Protein AF-A0A9P0A613-F1 (afdb_monomer_lite)

pLDDT: mean 79.46, std 12.44, range [44.75, 95.94]

Secondary structure (DSSP, 8-state):
-HHHHHHHHHHHHHHHHHHHHHHHHHHHHHHHSPPPP-----S---HHHH-EEEE--------SS--------EEEEEEEE-SSS-EEEEEEEE-TT---

Organism: Bemisia tabaci (NCBI:txid7038)

Sequence (100 aa):
MEGLVVLRRVTYSVFSFALSLHLASALALYNNLRPCPVLRPAKIVDLDELLGKWHLAYLILDAASEEYVENSLCVRGELQRLNETSLRQVWNVDMPGMMG

Foldseek 3Di:
DVVVVVVVVVVVVVVVVVVVVVVVVVVVVVVPDDPDDPDDDDPDDDVVVVFAKDWDPDDDDPDPDPDPDPDQKTKMKGWDDPDPVDIDIDIDTDDPPPPD

Structure (mmCIF, N/CA/C/O backbone):
data_AF-A0A9P0A613-F1
#
_entry.id   AF-A0A9P0A613-F1
#
loop_
_atom_site.group_PDB
_atom_site.id
_atom_site.type_symbol
_atom_site.label_atom_id
_atom_site.label_alt_id
_atom_site.label_comp_id
_atom_site.label_asym_id
_atom_site.label_entity_id
_atom_site.label_seq_id
_atom_site.pdbx_PDB_ins_code
_atom_site.Cartn_x
_atom_site.Cartn_y
_atom_site.Cartn_z
_atom_site.occupancy
_atom_site.B_iso_or_equiv
_atom_site.auth_seq_id
_atom_site.auth_comp_id
_atom_site.auth_asym_id
_atom_site.auth_atom_id
_atom_site.pdbx_PDB_model_num
ATOM 1 N N . MET A 1 1 ? 55.985 7.383 -23.581 1.00 57.75 1 MET A N 1
ATOM 2 C CA . MET A 1 1 ? 54.943 8.281 -23.026 1.00 57.75 1 MET A CA 1
ATOM 3 C C . MET A 1 1 ? 53.640 8.250 -23.827 1.00 57.75 1 MET A C 1
ATOM 5 O O . MET A 1 1 ? 52.591 8.411 -23.224 1.00 57.75 1 MET A O 1
ATOM 9 N N . GLU A 1 2 ? 53.660 7.976 -25.136 1.00 62.12 2 GLU A N 1
ATOM 10 C CA . GLU A 1 2 ? 52.445 8.013 -25.974 1.00 62.12 2 GLU A CA 1
ATOM 11 C C . GLU A 1 2 ? 51.434 6.882 -25.704 1.00 62.12 2 GLU A C 1
ATOM 13 O O . GLU A 1 2 ? 50.232 7.131 -25.673 1.00 62.12 2 GLU A O 1
ATOM 18 N N . GLY A 1 3 ? 51.895 5.663 -25.395 1.00 64.94 3 GLY A N 1
ATOM 19 C CA . GLY A 1 3 ? 51.003 4.526 -25.108 1.00 64.94 3 GLY A CA 1
ATOM 20 C C . GLY A 1 3 ? 50.091 4.726 -23.888 1.00 64.94 3 GLY A C 1
ATOM 21 O O . GLY A 1 3 ? 48.935 4.314 -23.908 1.00 64.94 3 GLY A O 1
ATOM 22 N N . LEU A 1 4 ? 50.568 5.431 -22.854 1.00 67.12 4 LEU A N 1
ATOM 23 C CA . LEU A 1 4 ? 49.777 5.750 -21.657 1.00 67.12 4 LEU A CA 1
ATOM 24 C C . LEU A 1 4 ? 48.674 6.785 -21.963 1.00 67.12 4 LEU A C 1
ATOM 26 O O . LEU A 1 4 ? 47.576 6.720 -21.412 1.00 67.12 4 LEU A O 1
ATOM 30 N N . VAL A 1 5 ? 48.956 7.727 -22.870 1.00 69.00 5 VAL A N 1
ATOM 31 C CA . VAL A 1 5 ? 48.009 8.761 -23.318 1.00 69.00 5 VAL A CA 1
ATOM 32 C C . VAL A 1 5 ? 46.902 8.147 -24.174 1.00 69.00 5 VAL A C 1
ATOM 34 O O . VAL A 1 5 ? 45.732 8.491 -24.001 1.00 69.00 5 VAL A O 1
ATOM 37 N N . VAL A 1 6 ? 47.251 7.203 -25.051 1.00 72.75 6 VAL A N 1
ATOM 38 C CA . VAL A 1 6 ? 46.282 6.462 -25.871 1.00 72.75 6 VAL A CA 1
ATOM 39 C C . VAL A 1 6 ? 45.381 5.595 -24.991 1.00 72.75 6 VAL A C 1
ATOM 41 O O . VAL A 1 6 ? 44.161 5.679 -25.117 1.00 72.75 6 VAL A O 1
ATOM 44 N N . LEU A 1 7 ? 45.946 4.850 -24.033 1.00 72.94 7 LEU A N 1
ATOM 45 C CA . LEU A 1 7 ? 45.166 4.013 -23.114 1.00 72.94 7 LEU A CA 1
ATOM 46 C C . LEU A 1 7 ? 44.156 4.844 -22.304 1.00 72.94 7 LEU A C 1
ATOM 48 O O . LEU A 1 7 ? 42.996 4.465 -22.186 1.00 72.94 7 LEU A O 1
ATOM 52 N N . ARG A 1 8 ? 44.573 6.021 -21.815 1.00 74.25 8 ARG A N 1
ATOM 53 C CA . ARG A 1 8 ? 43.715 6.952 -21.065 1.00 74.25 8 ARG A CA 1
ATOM 54 C C . ARG A 1 8 ? 42.583 7.546 -21.913 1.00 74.25 8 ARG A C 1
ATOM 56 O O . ARG A 1 8 ? 41.493 7.778 -21.399 1.00 74.25 8 ARG A O 1
ATOM 63 N N . ARG A 1 9 ? 42.820 7.800 -23.205 1.00 76.06 9 ARG A N 1
ATOM 64 C CA . ARG A 1 9 ? 41.772 8.263 -24.133 1.00 76.06 9 ARG A CA 1
ATOM 65 C C . ARG A 1 9 ? 40.756 7.165 -24.433 1.00 76.06 9 ARG A C 1
ATOM 67 O O . ARG A 1 9 ? 39.560 7.442 -24.461 1.00 76.06 9 ARG A O 1
ATOM 74 N N . VAL A 1 10 ? 41.221 5.930 -24.620 1.00 80.00 10 VAL A N 1
ATOM 75 C CA . VAL A 1 10 ? 40.348 4.777 -24.872 1.00 80.00 10 VAL A CA 1
ATOM 76 C C . VAL A 1 10 ? 39.476 4.486 -23.652 1.00 80.00 10 VAL A C 1
ATOM 78 O O . VAL A 1 10 ? 38.265 4.357 -23.799 1.00 80.00 10 VAL A O 1
ATOM 81 N N . THR A 1 11 ? 40.043 4.467 -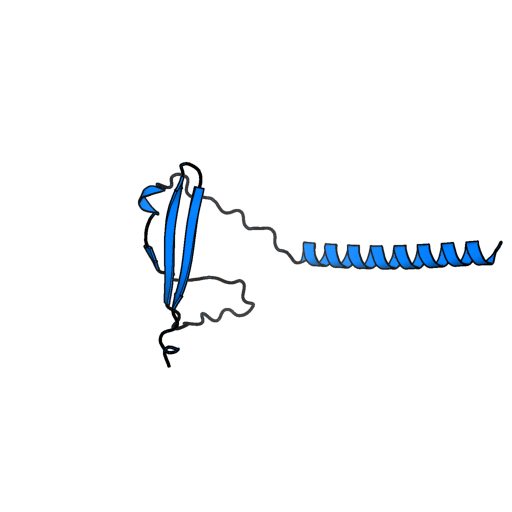22.442 1.00 80.75 11 THR A N 1
ATOM 82 C CA . THR A 1 11 ? 39.260 4.223 -21.219 1.00 80.75 11 THR A CA 1
ATOM 83 C C . THR A 1 11 ? 38.229 5.318 -20.958 1.00 80.75 11 THR A C 1
ATOM 85 O O . THR A 1 11 ? 37.094 5.006 -20.609 1.00 80.75 11 THR A O 1
ATOM 88 N N . TYR A 1 12 ? 38.575 6.588 -21.188 1.00 86.38 12 TYR A N 1
ATOM 89 C CA . TYR A 1 12 ? 37.627 7.699 -21.066 1.00 86.38 12 TYR A CA 1
ATOM 90 C C . TYR A 1 12 ? 36.483 7.608 -22.084 1.00 86.38 12 TYR A C 1
ATOM 92 O O . TYR A 1 12 ? 35.323 7.834 -21.736 1.00 86.38 12 TYR A O 1
ATOM 100 N N . SER A 1 13 ? 36.799 7.241 -23.329 1.00 82.94 13 SER A N 1
ATOM 101 C CA . SER A 1 13 ? 35.799 7.021 -24.376 1.00 82.94 13 SER A CA 1
ATOM 102 C C . SER A 1 13 ? 34.834 5.901 -23.981 1.00 82.94 13 SER A C 1
ATOM 104 O O . SER A 1 13 ? 33.629 6.126 -23.903 1.00 82.94 13 SER A O 1
ATOM 106 N N . VAL A 1 14 ? 35.357 4.726 -23.613 1.00 87.25 14 VAL A N 1
ATOM 107 C CA . VAL A 1 14 ? 34.546 3.570 -23.194 1.00 87.25 14 VAL A CA 1
ATOM 108 C C . VAL A 1 14 ? 33.672 3.905 -21.983 1.00 87.25 14 VAL A C 1
ATOM 110 O O . VAL A 1 14 ? 32.489 3.574 -21.977 1.00 87.25 14 VAL A O 1
ATOM 113 N N . PHE A 1 15 ? 34.214 4.612 -20.989 1.00 86.12 15 PHE A N 1
ATOM 114 C CA . PHE A 1 15 ? 33.448 5.050 -19.822 1.00 86.12 15 PHE A CA 1
ATOM 115 C C . PHE A 1 15 ? 32.323 6.023 -20.199 1.00 86.12 15 PHE A C 1
ATOM 117 O O . PHE A 1 15 ? 31.208 5.894 -19.703 1.00 86.12 15 PHE A O 1
ATOM 124 N N . SER A 1 16 ? 32.581 6.962 -21.113 1.00 88.19 16 SER A N 1
ATOM 125 C CA . SER A 1 16 ? 31.580 7.937 -21.568 1.00 88.19 16 SER A CA 1
ATOM 126 C C . SER A 1 16 ? 30.443 7.271 -22.351 1.00 88.19 16 SER A C 1
ATOM 128 O O . SER A 1 16 ? 29.270 7.598 -22.151 1.00 88.19 16 SER A O 1
ATOM 130 N N . PHE A 1 17 ? 30.766 6.292 -23.202 1.00 86.25 17 PHE A N 1
ATOM 131 C CA . PHE A 1 17 ? 29.772 5.476 -23.905 1.00 86.25 17 PHE A CA 1
ATOM 132 C C . PHE A 1 17 ? 28.961 4.603 -22.943 1.00 86.25 17 PHE A C 1
ATOM 134 O O . PHE A 1 17 ? 27.738 4.552 -23.041 1.00 86.25 17 PHE A O 1
ATOM 141 N N . ALA A 1 18 ? 29.609 3.962 -21.969 1.00 87.00 18 ALA A N 1
ATOM 142 C CA . ALA A 1 18 ? 28.904 3.182 -20.960 1.00 87.00 18 ALA A CA 1
ATOM 143 C C . ALA A 1 18 ? 27.960 4.068 -20.130 1.00 87.00 18 ALA A C 1
ATOM 145 O O . ALA A 1 18 ? 26.791 3.726 -19.966 1.00 87.00 18 ALA A O 1
ATOM 146 N N . LEU A 1 19 ? 28.428 5.228 -19.661 1.00 88.44 19 LEU A N 1
ATOM 147 C CA . LEU A 1 19 ? 27.632 6.156 -18.859 1.00 88.44 19 LEU A CA 1
ATOM 148 C C . LEU A 1 19 ? 26.407 6.676 -19.623 1.00 88.44 19 LEU A C 1
ATOM 150 O O . LEU A 1 19 ? 25.311 6.703 -19.070 1.00 88.44 19 LEU A O 1
ATOM 154 N N . SER A 1 20 ? 26.574 7.046 -20.894 1.00 88.31 20 SER A N 1
ATOM 155 C CA . SER A 1 20 ? 25.464 7.504 -21.742 1.00 88.31 20 SER A CA 1
ATOM 156 C C . SER A 1 20 ? 24.437 6.402 -22.009 1.00 88.31 20 SER A C 1
ATOM 158 O O . SER A 1 20 ? 23.240 6.680 -21.969 1.00 88.31 20 SER A O 1
ATOM 160 N N . LEU A 1 21 ? 24.874 5.150 -22.184 1.00 86.88 21 LEU A N 1
ATOM 161 C CA . LEU A 1 21 ? 23.969 4.006 -22.322 1.00 86.88 21 LEU A CA 1
ATOM 162 C C . LEU A 1 21 ? 23.137 3.777 -21.047 1.00 86.88 21 LEU A C 1
ATOM 164 O O . LEU A 1 21 ? 21.927 3.581 -21.133 1.00 86.88 21 LEU A O 1
ATOM 168 N N . HIS A 1 22 ? 23.763 3.868 -19.868 1.00 82.31 22 HIS A N 1
ATOM 169 C CA . HIS A 1 22 ? 23.074 3.719 -18.578 1.00 82.31 22 HIS A CA 1
ATOM 170 C C . HIS A 1 22 ? 22.098 4.872 -18.310 1.00 82.31 22 HIS A C 1
ATOM 172 O O . HIS A 1 22 ? 20.998 4.653 -17.799 1.00 82.31 22 HIS A O 1
ATOM 178 N N . LEU A 1 23 ? 22.472 6.102 -18.679 1.00 84.44 23 LEU A N 1
ATOM 179 C CA . LEU A 1 23 ? 21.583 7.258 -18.578 1.00 84.44 23 LEU A CA 1
ATOM 180 C C . LEU A 1 23 ? 20.374 7.109 -19.506 1.00 84.44 23 LEU A C 1
ATOM 182 O O . LEU A 1 23 ? 19.250 7.372 -19.088 1.00 84.44 23 LEU A O 1
ATOM 186 N N . ALA A 1 24 ? 20.590 6.648 -20.741 1.00 83.56 24 ALA A N 1
ATOM 187 C CA . ALA A 1 24 ? 19.517 6.411 -21.699 1.00 83.56 24 ALA A CA 1
ATOM 188 C C . ALA A 1 24 ? 18.550 5.323 -21.210 1.00 83.56 24 ALA A C 1
ATOM 190 O O . ALA A 1 24 ? 17.338 5.510 -21.294 1.00 83.56 24 ALA A O 1
ATOM 191 N N . SER A 1 25 ? 19.054 4.224 -20.635 1.00 75.44 25 SER A N 1
ATOM 192 C CA . SER A 1 25 ? 18.199 3.179 -20.060 1.00 75.44 25 SER A CA 1
ATOM 193 C C . SER A 1 25 ? 17.440 3.653 -18.820 1.00 75.44 25 SER A C 1
ATOM 195 O O . SER A 1 25 ? 16.260 3.344 -18.676 1.00 75.44 25 SER A O 1
ATOM 197 N N . ALA A 1 26 ? 18.080 4.437 -17.945 1.00 77.62 26 ALA A N 1
ATOM 198 C CA . ALA A 1 26 ? 17.423 5.007 -16.770 1.00 77.62 26 ALA A CA 1
ATOM 199 C C . ALA A 1 26 ? 16.314 5.993 -17.169 1.00 77.62 26 ALA A C 1
ATOM 201 O O . ALA A 1 26 ? 15.227 5.968 -16.596 1.00 77.62 26 ALA A O 1
ATOM 202 N N . LEU A 1 27 ? 16.561 6.817 -18.191 1.00 79.00 27 LEU A N 1
ATOM 203 C CA . LEU A 1 27 ? 15.579 7.761 -18.716 1.00 79.00 27 LEU A CA 1
ATOM 204 C C . LEU A 1 27 ? 14.430 7.047 -19.440 1.00 79.00 27 LEU A C 1
ATOM 206 O O . LEU A 1 27 ? 13.274 7.423 -19.276 1.00 79.00 27 LEU A O 1
ATOM 210 N N . ALA A 1 28 ? 14.724 5.989 -20.198 1.00 77.25 28 ALA A N 1
ATOM 211 C CA . ALA A 1 28 ? 13.699 5.154 -20.812 1.00 77.25 28 ALA A CA 1
ATOM 212 C C . ALA A 1 28 ? 12.819 4.482 -19.749 1.00 77.25 28 ALA A C 1
ATOM 214 O O . ALA A 1 28 ? 11.599 4.480 -19.887 1.00 77.25 28 ALA A O 1
ATOM 215 N N . LEU A 1 29 ? 13.404 3.962 -18.666 1.00 71.19 29 LEU A N 1
ATOM 216 C CA . LEU A 1 29 ? 12.640 3.394 -17.555 1.00 71.19 29 LEU A CA 1
ATOM 217 C C . LEU A 1 29 ? 11.774 4.458 -16.868 1.00 71.19 29 LEU A C 1
ATOM 219 O O . LEU A 1 29 ? 10.592 4.223 -16.643 1.00 71.19 29 LEU A O 1
ATOM 223 N N . TYR A 1 30 ? 12.333 5.642 -16.603 1.00 71.50 30 TYR A N 1
ATOM 224 C CA . TYR A 1 30 ? 11.603 6.772 -16.025 1.00 71.50 30 TYR A CA 1
ATOM 225 C C . TYR A 1 30 ? 10.406 7.193 -16.888 1.00 71.50 30 TYR A C 1
ATOM 227 O O . TYR A 1 30 ? 9.314 7.385 -16.368 1.00 71.50 30 TYR A O 1
ATOM 235 N N . ASN A 1 31 ? 10.581 7.259 -18.210 1.00 70.94 31 ASN A N 1
ATOM 236 C CA . ASN A 1 31 ? 9.511 7.624 -19.141 1.00 70.94 31 ASN A CA 1
ATOM 237 C C . ASN A 1 31 ? 8.421 6.547 -19.276 1.00 70.94 31 ASN A C 1
ATOM 239 O O . ASN A 1 31 ? 7.297 6.871 -19.649 1.00 70.94 31 ASN A O 1
ATOM 243 N N . ASN A 1 32 ? 8.737 5.277 -18.997 1.00 71.56 32 ASN A N 1
ATOM 244 C CA . ASN A 1 32 ? 7.756 4.186 -19.009 1.00 71.56 32 ASN A CA 1
ATOM 245 C C . ASN A 1 32 ? 6.945 4.096 -17.707 1.00 71.56 32 ASN A C 1
ATOM 247 O O . ASN A 1 32 ? 5.899 3.446 -17.682 1.00 71.56 32 ASN A O 1
ATOM 251 N N . LEU A 1 33 ? 7.387 4.752 -16.632 1.00 71.81 33 LEU A N 1
ATOM 252 C CA . LEU A 1 33 ? 6.605 4.865 -15.408 1.00 71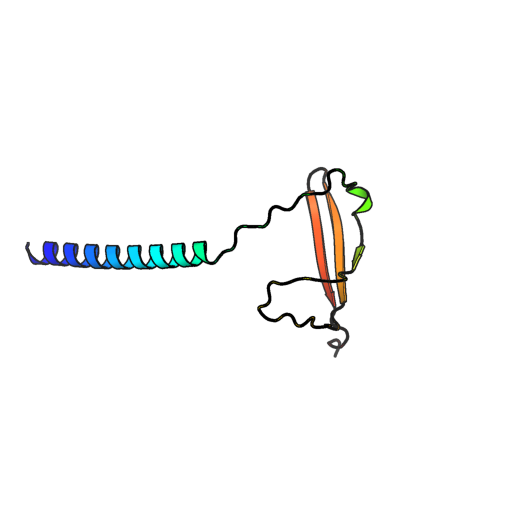.81 33 LEU A CA 1
ATOM 253 C C . LEU A 1 33 ? 5.552 5.957 -15.604 1.00 71.81 33 LEU A C 1
ATOM 255 O O . LEU A 1 33 ? 5.864 7.144 -15.701 1.00 71.81 33 LEU A O 1
ATOM 259 N N . ARG A 1 34 ? 4.279 5.559 -15.660 1.00 68.75 34 ARG A N 1
ATOM 260 C CA . ARG A 1 34 ? 3.177 6.524 -15.618 1.00 68.75 34 ARG A CA 1
ATOM 261 C C . ARG A 1 34 ? 3.262 7.309 -14.301 1.00 68.75 34 ARG A C 1
ATOM 263 O O . ARG A 1 34 ? 3.565 6.710 -13.266 1.00 68.75 34 ARG A O 1
ATOM 270 N N . PRO A 1 35 ? 3.001 8.629 -14.304 1.00 74.62 35 PRO A N 1
ATOM 271 C CA . PRO A 1 35 ? 2.964 9.390 -13.064 1.00 74.62 35 PRO A CA 1
ATOM 272 C C . PRO A 1 35 ? 1.905 8.794 -12.133 1.00 74.62 35 PRO A C 1
ATOM 274 O O . PRO A 1 35 ? 0.829 8.396 -12.588 1.00 74.62 35 PRO A O 1
ATOM 277 N N . CYS A 1 36 ? 2.205 8.742 -10.833 1.00 75.75 36 CYS A N 1
ATOM 278 C CA . CYS A 1 36 ? 1.239 8.286 -9.840 1.00 75.75 36 CYS A CA 1
ATOM 279 C C . CYS A 1 36 ? -0.056 9.105 -9.977 1.00 75.75 36 CYS A C 1
ATOM 281 O O . CYS A 1 36 ? 0.012 10.339 -10.037 1.00 75.75 36 CYS A O 1
ATOM 283 N N . PRO A 1 37 ? -1.233 8.460 -10.029 1.00 78.56 37 PRO A N 1
ATOM 284 C CA . PRO A 1 37 ? -2.488 9.185 -10.114 1.00 78.56 37 PRO A CA 1
ATOM 285 C C . PRO A 1 37 ? -2.664 10.068 -8.877 1.00 78.56 37 PRO A C 1
ATOM 287 O O . PRO A 1 37 ? -2.273 9.708 -7.764 1.00 78.56 37 PRO A O 1
ATOM 290 N N . VAL A 1 38 ? -3.290 11.229 -9.062 1.00 85.06 38 VAL A N 1
ATOM 291 C CA . VAL A 1 38 ? -3.647 12.101 -7.941 1.00 85.06 38 VAL A CA 1
ATOM 292 C C . VAL A 1 38 ? -4.837 11.481 -7.214 1.00 85.06 38 VAL A C 1
ATOM 294 O O . VAL A 1 38 ? -5.990 11.657 -7.609 1.00 85.06 38 VAL A O 1
ATOM 297 N N . LEU A 1 39 ? -4.554 10.741 -6.146 1.00 83.06 39 LEU A N 1
ATOM 298 C CA . LEU A 1 39 ? -5.574 10.210 -5.251 1.00 83.06 39 LEU A CA 1
ATOM 299 C C . LEU A 1 39 ? -6.048 11.320 -4.308 1.00 83.06 39 LEU A C 1
ATOM 301 O O . LEU A 1 39 ? -5.243 12.033 -3.710 1.00 83.06 39 LEU A O 1
ATOM 305 N N . ARG A 1 40 ? -7.368 11.472 -4.169 1.00 88.12 40 ARG A N 1
ATOM 306 C CA . ARG A 1 40 ? -7.965 12.366 -3.171 1.00 88.12 40 ARG A CA 1
ATOM 307 C C . ARG A 1 40 ? -8.272 11.541 -1.924 1.00 88.12 40 ARG A C 1
ATOM 309 O O . ARG A 1 40 ? -9.222 10.760 -1.972 1.00 88.12 40 ARG A O 1
ATOM 316 N N . PRO A 1 41 ? -7.496 11.673 -0.836 1.00 83.00 41 PRO A N 1
ATOM 317 C CA . PRO A 1 41 ? -7.806 10.961 0.393 1.00 83.00 41 PRO A CA 1
ATOM 318 C C . PRO A 1 41 ? -9.161 11.422 0.937 1.00 83.00 41 PRO A C 1
ATOM 320 O O . PRO A 1 41 ? -9.587 12.563 0.718 1.00 83.00 41 PRO A O 1
ATOM 323 N N . ALA A 1 42 ? -9.843 10.532 1.656 1.00 85.31 42 ALA A N 1
ATOM 324 C CA . ALA A 1 42 ? -11.033 10.910 2.400 1.00 85.31 42 ALA A CA 1
ATOM 325 C C . ALA A 1 42 ? -10.671 12.009 3.414 1.00 85.31 42 ALA A C 1
ATOM 327 O O . ALA A 1 42 ? -9.647 11.938 4.091 1.00 85.31 42 ALA A O 1
ATOM 328 N N . LYS A 1 43 ? -11.497 13.060 3.482 1.00 83.00 43 LYS A N 1
ATOM 329 C CA . LYS A 1 43 ? -11.226 14.246 4.316 1.00 83.00 43 LYS A CA 1
ATOM 330 C C . LYS A 1 43 ? -11.291 13.947 5.811 1.00 83.00 43 LYS A C 1
ATOM 332 O O . LYS A 1 43 ? -10.668 14.648 6.599 1.00 83.00 43 LYS A O 1
ATOM 337 N N . ILE A 1 44 ? -12.094 12.956 6.176 1.00 83.75 44 ILE A N 1
ATOM 338 C CA . ILE A 1 44 ? -12.306 12.503 7.541 1.00 83.75 44 ILE A CA 1
ATOM 339 C C . ILE A 1 44 ? -12.268 10.986 7.466 1.00 83.75 44 ILE A C 1
ATOM 341 O O . ILE A 1 44 ? -13.024 10.384 6.705 1.00 83.75 44 ILE A O 1
ATOM 345 N N . VAL A 1 45 ? -11.339 10.401 8.207 1.00 82.69 45 VAL A N 1
ATOM 346 C CA . VAL A 1 45 ? -11.203 8.961 8.374 1.00 82.69 45 VAL A CA 1
ATOM 347 C C . VAL A 1 45 ? -11.099 8.738 9.867 1.00 82.69 45 VAL A C 1
ATOM 349 O O . VAL A 1 45 ? -10.133 9.193 10.482 1.00 82.69 45 VAL A O 1
ATOM 352 N N . ASP A 1 46 ? -12.101 8.082 10.442 1.00 87.75 46 ASP A N 1
ATOM 353 C CA . ASP A 1 46 ? -11.981 7.586 11.802 1.00 87.75 46 ASP A CA 1
ATOM 354 C C . ASP A 1 46 ? -11.086 6.344 11.770 1.00 87.75 46 ASP A C 1
ATOM 356 O O . ASP A 1 46 ? -11.413 5.323 11.162 1.00 87.75 46 ASP A O 1
ATOM 360 N N . LEU A 1 47 ? -9.901 6.465 12.366 1.00 85.50 47 LEU A N 1
ATOM 361 C CA . LEU A 1 47 ? -8.946 5.367 12.403 1.00 85.50 47 LEU A CA 1
ATOM 362 C C . LEU A 1 47 ? -9.474 4.199 13.226 1.00 85.50 47 LEU A C 1
ATOM 364 O O . LEU A 1 47 ? -9.125 3.067 12.910 1.00 85.50 47 LEU A O 1
ATOM 368 N N . ASP A 1 48 ? -10.296 4.454 14.243 1.00 89.56 48 ASP A N 1
ATOM 369 C CA . ASP A 1 48 ? -10.788 3.410 15.134 1.00 89.56 48 ASP A CA 1
ATOM 370 C C . ASP A 1 48 ? -11.861 2.552 14.445 1.00 89.56 48 ASP A C 1
ATOM 372 O O . ASP A 1 48 ? -11.921 1.347 14.686 1.00 89.56 48 ASP A O 1
ATOM 376 N N . GLU A 1 49 ? -12.609 3.123 13.494 1.00 90.75 49 GLU A N 1
ATOM 377 C CA . GLU A 1 49 ? -13.519 2.374 12.612 1.00 90.75 49 GLU A CA 1
ATOM 378 C C . GLU A 1 49 ? -12.778 1.478 11.605 1.00 90.75 49 GLU A C 1
ATOM 380 O O . GLU A 1 49 ? -13.342 0.504 11.105 1.00 90.75 49 GLU A O 1
ATOM 385 N N . LEU A 1 50 ? -11.511 1.782 11.298 1.00 89.44 50 LEU A N 1
ATOM 386 C CA . LEU A 1 50 ? -10.708 1.004 10.351 1.00 89.44 50 LEU A CA 1
ATOM 387 C C . LEU A 1 50 ? -9.970 -0.182 10.986 1.00 89.44 50 LEU A C 1
ATOM 389 O O . LEU A 1 50 ? -9.488 -1.063 10.264 1.00 89.44 50 LEU A O 1
ATOM 393 N N . LEU A 1 51 ? -9.818 -0.200 12.310 1.00 93.81 51 LEU A N 1
ATOM 394 C CA . LEU A 1 51 ? -9.074 -1.250 13.001 1.00 93.81 51 LEU A CA 1
ATOM 395 C C . LEU A 1 51 ? -9.818 -2.591 12.967 1.00 93.81 51 LEU A C 1
ATOM 397 O O . LEU A 1 51 ? -11.042 -2.665 12.922 1.00 93.81 51 LEU A O 1
ATOM 401 N N . GLY A 1 52 ? -9.054 -3.679 13.049 1.00 94.81 52 GLY A N 1
ATOM 402 C CA . GLY A 1 52 ? -9.586 -5.036 13.094 1.00 94.81 52 GLY A CA 1
ATOM 403 C C . GLY A 1 52 ? -9.409 -5.796 11.784 1.00 94.81 52 GLY A C 1
ATOM 404 O O . GLY A 1 52 ? -8.444 -5.583 11.048 1.00 94.81 52 GLY A O 1
ATOM 405 N N . LYS A 1 53 ? -10.299 -6.763 11.543 1.00 95.12 53 LYS A N 1
ATOM 406 C CA . LYS A 1 53 ? -10.151 -7.776 10.490 1.00 95.12 53 LYS A CA 1
ATOM 407 C C . LYS A 1 53 ? -10.841 -7.355 9.198 1.00 95.12 53 LYS A C 1
ATOM 409 O O . LYS A 1 53 ? -11.982 -6.909 9.213 1.00 95.12 53 LYS A O 1
ATOM 414 N N . TRP A 1 54 ? -10.166 -7.602 8.085 1.00 94.81 54 TRP A N 1
ATOM 415 C CA . TRP A 1 54 ? -10.596 -7.265 6.736 1.00 94.81 54 TRP A CA 1
ATOM 416 C C . TRP A 1 54 ? -10.588 -8.500 5.841 1.00 94.81 54 TRP A C 1
ATOM 418 O O . TRP A 1 54 ? -9.740 -9.381 5.978 1.00 94.81 54 TRP A O 1
ATOM 428 N N . HIS A 1 55 ? -11.506 -8.538 4.883 1.00 92.06 55 HIS A N 1
ATOM 429 C CA . HIS A 1 55 ? -11.493 -9.501 3.787 1.00 92.06 55 HIS A CA 1
ATOM 430 C C . HIS A 1 55 ? -11.265 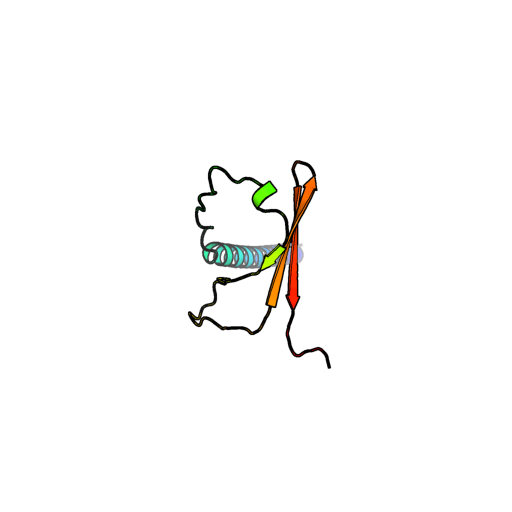-8.744 2.484 1.00 92.06 55 HIS A C 1
ATOM 432 O O . HIS A 1 55 ? -11.942 -7.750 2.217 1.00 92.06 55 HIS A O 1
ATOM 438 N N . LEU A 1 56 ? -10.301 -9.190 1.682 1.00 89.50 56 LEU A N 1
ATOM 439 C CA . LEU A 1 56 ? -10.061 -8.592 0.376 1.00 89.50 56 LEU A CA 1
ATOM 440 C C . LEU A 1 56 ? -11.165 -9.041 -0.584 1.00 89.50 56 LEU A C 1
ATOM 442 O O . LEU A 1 56 ? -11.255 -10.220 -0.913 1.00 89.50 56 LEU A O 1
ATOM 446 N N . ALA A 1 57 ? -11.990 -8.098 -1.031 1.00 85.94 57 ALA A N 1
ATOM 447 C CA . ALA A 1 57 ? -13.045 -8.381 -2.000 1.00 85.94 57 ALA A CA 1
ATOM 448 C C . ALA A 1 57 ? -12.530 -8.340 -3.445 1.00 85.94 57 ALA A C 1
ATOM 450 O O . ALA A 1 57 ? -12.913 -9.166 -4.265 1.00 85.94 57 ALA A O 1
ATOM 451 N N . TYR A 1 58 ? -11.671 -7.368 -3.765 1.00 80.94 58 TYR A N 1
ATOM 452 C CA . TYR A 1 58 ? -11.174 -7.166 -5.119 1.00 80.94 58 TYR A CA 1
ATOM 453 C C . TYR A 1 58 ? -9.815 -6.459 -5.110 1.00 80.94 58 TYR A C 1
ATOM 455 O O . TYR A 1 58 ? -9.551 -5.619 -4.248 1.00 80.94 58 TYR A O 1
ATOM 463 N N . LEU A 1 59 ? -8.958 -6.796 -6.074 1.00 81.31 59 LEU A N 1
ATOM 464 C CA . LEU A 1 59 ? -7.638 -6.204 -6.255 1.00 81.31 59 LEU A CA 1
ATOM 465 C C . LEU A 1 59 ? -7.412 -5.931 -7.740 1.00 81.31 59 LEU A C 1
ATOM 467 O O . LEU A 1 59 ? -7.454 -6.848 -8.556 1.00 81.31 59 LEU A O 1
ATOM 471 N N . ILE A 1 60 ? -7.135 -4.671 -8.070 1.00 75.25 60 ILE A N 1
ATOM 472 C CA . ILE A 1 60 ? -6.732 -4.266 -9.416 1.00 75.25 60 ILE A CA 1
ATOM 473 C C . ILE A 1 60 ? -5.211 -4.236 -9.439 1.00 75.25 60 ILE A C 1
ATOM 475 O O . ILE A 1 60 ? -4.592 -3.407 -8.772 1.00 75.25 60 ILE A O 1
ATOM 479 N N . LEU A 1 61 ? -4.619 -5.141 -10.207 1.00 73.25 61 LEU A N 1
ATOM 480 C CA . LEU A 1 61 ? -3.224 -5.051 -10.612 1.00 73.25 61 LEU A CA 1
ATOM 481 C C . LEU A 1 61 ? -3.214 -4.562 -12.057 1.00 73.25 61 LEU A C 1
ATOM 483 O O . LEU A 1 61 ? -4.083 -4.953 -12.834 1.00 73.25 61 LEU A O 1
ATOM 487 N N . ASP A 1 62 ? -2.260 -3.701 -12.405 1.00 64.25 62 ASP A N 1
ATOM 488 C CA . ASP A 1 62 ? -2.042 -3.228 -13.778 1.00 64.25 62 ASP A CA 1
ATOM 489 C C . ASP A 1 62 ? -1.497 -4.399 -14.620 1.00 64.25 62 ASP A C 1
ATOM 491 O O . ASP A 1 62 ? -0.306 -4.506 -14.908 1.00 64.25 62 ASP A O 1
ATOM 495 N N . ALA A 1 63 ? -2.358 -5.380 -14.882 1.00 55.75 63 ALA A N 1
ATOM 496 C CA . ALA A 1 63 ? -2.096 -6.519 -15.733 1.00 55.75 63 ALA A CA 1
ATOM 497 C C . ALA A 1 63 ? -2.544 -6.141 -17.142 1.00 55.75 63 ALA A C 1
ATOM 499 O O . ALA A 1 63 ? -3.650 -5.649 -17.349 1.00 55.75 63 ALA A O 1
ATOM 500 N N . ALA A 1 64 ? -1.688 -6.403 -18.127 1.00 55.34 64 ALA A N 1
ATOM 501 C CA . ALA A 1 64 ? -1.937 -6.106 -19.537 1.00 55.34 64 ALA A CA 1
ATOM 502 C C . ALA A 1 64 ? -3.161 -6.836 -20.143 1.00 55.34 64 ALA A C 1
ATOM 504 O O . ALA A 1 64 ? -3.454 -6.657 -21.322 1.00 55.34 64 ALA A O 1
ATOM 505 N N . SER A 1 65 ? -3.863 -7.656 -19.359 1.00 55.47 65 SER A N 1
ATOM 506 C CA . SER A 1 65 ? -5.078 -8.375 -19.729 1.00 55.47 65 SER A CA 1
ATOM 507 C C . SER A 1 65 ? -6.214 -8.032 -18.765 1.00 55.47 65 SER A C 1
ATOM 509 O O . SER A 1 65 ? -6.085 -8.237 -17.559 1.00 55.47 65 SER A O 1
ATOM 511 N N . GLU A 1 66 ? -7.346 -7.584 -19.308 1.00 52.94 66 GLU A N 1
ATOM 512 C CA . GLU A 1 66 ? -8.593 -7.251 -18.594 1.00 52.94 66 GLU A CA 1
ATOM 513 C C . GLU A 1 66 ? -9.360 -8.480 -18.056 1.00 52.94 66 GLU A C 1
ATOM 515 O O . GLU A 1 66 ? -10.559 -8.411 -17.788 1.00 52.94 66 GLU A O 1
ATOM 520 N N . GLU A 1 67 ? -8.704 -9.632 -17.908 1.00 57.34 67 GLU A N 1
ATOM 521 C CA . GLU A 1 67 ? -9.359 -10.817 -17.364 1.00 57.34 67 GLU A CA 1
ATOM 522 C C . GLU A 1 67 ? -9.351 -10.771 -15.837 1.00 57.34 67 GLU A C 1
ATOM 524 O O . GLU A 1 67 ? -8.327 -10.926 -15.169 1.00 57.34 67 GLU A O 1
ATOM 529 N N . TYR A 1 68 ? -10.543 -10.556 -15.283 1.00 58.94 68 TYR A N 1
ATOM 530 C CA . TYR A 1 68 ? -10.844 -10.766 -13.876 1.00 58.94 68 TYR A CA 1
ATOM 531 C C . TYR A 1 68 ? -10.659 -12.253 -13.561 1.00 58.94 68 TYR A C 1
ATOM 533 O O . TYR A 1 68 ? -11.541 -13.069 -13.821 1.00 58.94 68 TYR A O 1
ATOM 541 N N . VAL A 1 69 ? -9.503 -12.624 -13.015 1.00 62.97 69 VAL A N 1
ATOM 542 C CA . VAL A 1 69 ? -9.276 -13.996 -12.557 1.00 62.97 69 VAL A CA 1
ATOM 543 C C . VAL A 1 69 ? -9.924 -14.152 -11.185 1.00 62.97 69 VAL A C 1
ATOM 545 O O . VAL A 1 69 ? -9.383 -13.688 -10.178 1.00 62.97 69 VAL A O 1
ATOM 548 N N . GLU A 1 70 ? -11.085 -14.809 -11.135 1.00 62.91 70 GLU A N 1
ATOM 549 C CA . GLU A 1 70 ? -11.627 -15.333 -9.881 1.00 62.91 70 GLU A CA 1
ATOM 550 C C . GLU A 1 70 ? -10.670 -16.400 -9.352 1.00 62.91 70 GLU A C 1
ATOM 552 O O . GLU A 1 70 ? -10.645 -17.545 -9.800 1.00 62.91 70 GLU A O 1
ATOM 557 N N . ASN A 1 71 ? -9.830 -15.997 -8.407 1.00 64.06 71 ASN A N 1
ATOM 558 C CA . ASN A 1 71 ? -8.905 -16.893 -7.745 1.00 64.06 71 ASN A CA 1
ATOM 559 C C . ASN A 1 71 ? -9.562 -17.366 -6.446 1.00 64.06 71 ASN A C 1
ATOM 561 O O . ASN A 1 71 ? -10.038 -16.545 -5.664 1.00 64.06 71 ASN A O 1
ATOM 565 N N . SER A 1 72 ? -9.547 -18.669 -6.159 1.00 68.38 72 SER A N 1
ATOM 566 C CA . SER A 1 72 ? -10.096 -19.246 -4.917 1.00 68.38 72 SER A CA 1
ATOM 567 C C . SER A 1 72 ? -9.277 -18.894 -3.661 1.00 68.38 72 SER A C 1
ATOM 569 O O . SER A 1 72 ? -9.343 -19.592 -2.651 1.00 68.38 72 SER A O 1
ATOM 571 N N . LEU A 1 73 ? -8.459 -17.842 -3.732 1.00 77.94 73 LEU A N 1
ATOM 572 C CA . LEU A 1 73 ? -7.583 -17.367 -2.672 1.00 77.94 73 LEU A CA 1
ATOM 573 C C . LEU A 1 73 ? -8.404 -16.574 -1.667 1.00 77.94 73 LEU A C 1
ATOM 575 O O . LEU A 1 73 ? -8.971 -15.533 -1.989 1.00 77.94 73 LEU A O 1
ATOM 579 N N . CYS A 1 74 ? -8.428 -17.040 -0.425 1.00 85.50 74 CYS A N 1
ATOM 580 C CA . CYS A 1 74 ? -9.005 -16.268 0.660 1.00 85.50 74 CYS A CA 1
ATOM 581 C C . CYS A 1 74 ? -7.919 -15.348 1.215 1.00 85.50 74 CYS A C 1
ATOM 583 O O . CYS A 1 74 ? -6.953 -15.815 1.813 1.00 85.50 74 CYS A O 1
ATOM 585 N N . VAL A 1 75 ? -8.054 -14.039 1.003 1.00 90.06 75 VAL A N 1
ATOM 586 C CA . VAL A 1 75 ? -7.096 -13.0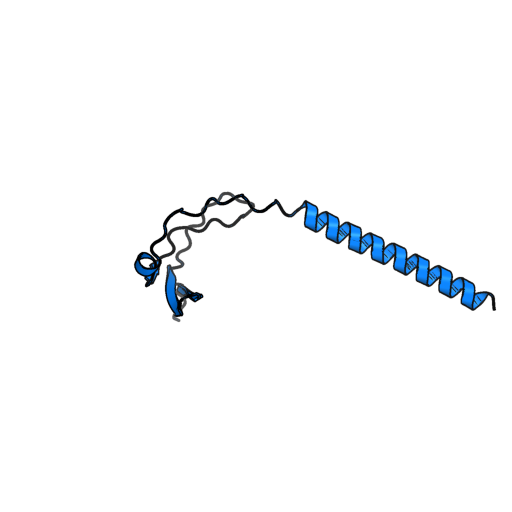57 1.523 1.00 90.06 75 VAL A CA 1
ATOM 587 C C . VAL A 1 75 ? -7.720 -12.300 2.690 1.00 90.06 75 VAL A C 1
ATOM 589 O O . VAL A 1 75 ? -8.758 -11.646 2.554 1.00 90.06 75 VAL A O 1
ATOM 592 N N . ARG A 1 76 ? -7.077 -12.397 3.856 1.00 93.38 76 ARG A N 1
ATOM 593 C CA . ARG A 1 76 ? -7.525 -11.802 5.120 1.00 93.38 76 ARG A CA 1
ATOM 594 C C . ARG A 1 76 ? -6.503 -10.792 5.611 1.00 93.38 76 ARG A C 1
ATOM 596 O O . ARG A 1 76 ? -5.320 -11.104 5.705 1.00 93.38 76 ARG A O 1
ATOM 603 N N . GLY A 1 77 ? -6.959 -9.592 5.927 1.00 94.12 77 GLY A N 1
ATOM 604 C CA . GLY A 1 77 ? -6.151 -8.516 6.483 1.00 94.12 77 GLY A CA 1
ATOM 605 C C . GLY A 1 77 ? -6.457 -8.280 7.952 1.00 94.12 77 GLY A C 1
ATOM 606 O O . GLY A 1 77 ? -7.569 -8.529 8.408 1.00 94.12 77 GLY A O 1
ATOM 607 N N . GLU A 1 78 ? -5.496 -7.747 8.687 1.00 95.94 78 GLU A N 1
ATOM 608 C CA . GLU A 1 78 ? -5.731 -7.156 9.996 1.00 95.94 78 GLU A CA 1
ATOM 609 C C . GLU A 1 78 ? -5.003 -5.816 10.091 1.00 95.94 78 GLU A C 1
ATOM 611 O O . GLU A 1 78 ? -3.806 -5.729 9.794 1.00 95.94 78 GLU A O 1
ATOM 616 N N . LEU A 1 79 ? -5.739 -4.776 10.484 1.00 95.56 79 LEU A N 1
ATOM 617 C CA . LEU A 1 79 ? -5.210 -3.443 10.738 1.00 95.56 79 LEU A CA 1
ATOM 618 C C . LEU A 1 79 ? -5.163 -3.203 12.248 1.00 95.56 79 LEU A C 1
ATOM 620 O O . LEU A 1 79 ? -6.183 -3.251 12.935 1.00 95.56 79 LEU A O 1
ATOM 624 N N . GLN A 1 80 ? -3.966 -2.947 12.761 1.00 95.06 80 GLN A N 1
ATOM 625 C CA . GLN A 1 80 ? -3.695 -2.772 14.183 1.00 95.06 80 GLN A CA 1
ATOM 626 C C . GLN A 1 80 ? -3.025 -1.426 14.428 1.00 95.06 80 GLN A C 1
ATOM 628 O O . GLN A 1 80 ? -2.154 -0.998 13.669 1.00 95.06 80 GLN A O 1
ATOM 633 N N . ARG A 1 81 ? -3.374 -0.780 15.538 1.00 93.69 81 ARG A N 1
ATOM 634 C CA . ARG A 1 81 ? -2.656 0.398 16.017 1.00 93.69 81 ARG A CA 1
ATOM 635 C C . ARG A 1 81 ? -1.405 -0.048 16.767 1.00 93.69 81 ARG A C 1
ATOM 637 O O . ARG A 1 81 ? -1.503 -0.807 17.724 1.00 93.69 81 ARG A O 1
ATOM 644 N N . LEU A 1 82 ? -0.237 0.425 16.334 1.00 91.94 82 LEU A N 1
ATOM 645 C CA . LEU A 1 82 ? 1.008 0.217 17.079 1.00 91.94 82 LEU A CA 1
ATOM 646 C C . LEU A 1 82 ? 1.218 1.320 18.115 1.00 91.94 82 LEU A C 1
ATOM 648 O O . LEU A 1 82 ? 1.645 1.044 19.230 1.00 91.94 82 LEU A O 1
ATOM 652 N N . ASN A 1 83 ? 0.934 2.566 17.734 1.00 90.00 83 ASN A N 1
ATOM 653 C CA . ASN A 1 83 ? 1.006 3.743 18.599 1.00 90.00 83 ASN A CA 1
ATOM 654 C C . ASN A 1 83 ? 0.145 4.883 18.014 1.00 90.00 83 ASN A C 1
ATOM 656 O O . ASN A 1 83 ? -0.638 4.672 17.086 1.00 90.00 83 ASN A O 1
ATOM 660 N N . GLU A 1 84 ? 0.281 6.095 18.553 1.00 86.31 84 GLU A N 1
ATOM 661 C CA . GLU A 1 84 ? -0.484 7.272 18.120 1.00 86.31 84 GLU A CA 1
ATOM 662 C C . GLU A 1 84 ? -0.276 7.642 16.642 1.00 86.31 84 GLU A C 1
ATOM 664 O O . GLU A 1 84 ? -1.198 8.154 16.012 1.00 86.31 84 GLU A O 1
ATOM 669 N N . THR A 1 85 ? 0.894 7.354 16.067 1.00 88.50 85 THR A N 1
ATOM 670 C CA . THR A 1 85 ? 1.271 7.768 14.704 1.00 88.50 85 THR A CA 1
ATOM 671 C C . THR A 1 85 ? 1.447 6.607 13.727 1.00 88.50 85 THR A C 1
ATOM 673 O O . THR A 1 85 ? 1.684 6.834 12.543 1.00 88.50 85 THR A O 1
ATOM 676 N N . SER A 1 86 ? 1.355 5.363 14.198 1.00 90.06 86 SER A N 1
ATOM 677 C CA . SER A 1 86 ? 1.738 4.177 13.434 1.00 90.06 86 SER A CA 1
ATOM 678 C C . SER A 1 86 ? 0.639 3.123 13.432 1.00 90.06 86 SER A C 1
ATOM 680 O O . SER A 1 86 ? 0.142 2.696 14.479 1.00 90.06 86 SER A O 1
ATOM 682 N N . LEU A 1 87 ? 0.338 2.640 12.230 1.00 92.88 87 LEU A N 1
ATOM 683 C CA . LEU A 1 87 ? -0.534 1.502 11.980 1.00 92.88 87 LEU A CA 1
ATOM 684 C C . LEU A 1 87 ? 0.292 0.344 11.428 1.00 92.88 87 LEU A C 1
ATOM 686 O O . LEU A 1 87 ? 1.228 0.536 10.652 1.00 92.88 87 LEU A O 1
ATOM 690 N N . ARG A 1 88 ? -0.077 -0.869 11.819 1.00 94.44 88 ARG A N 1
ATOM 691 C CA . ARG A 1 88 ? 0.433 -2.112 11.257 1.00 94.44 88 ARG A CA 1
ATOM 692 C C . ARG A 1 88 ? -0.670 -2.770 10.460 1.00 94.44 88 ARG A C 1
ATOM 694 O O . ARG A 1 88 ? -1.778 -2.937 10.955 1.00 94.44 88 ARG A O 1
ATOM 701 N N . GLN A 1 89 ? -0.321 -3.206 9.262 1.00 94.75 89 GLN A N 1
ATOM 702 C CA . GLN A 1 89 ? -1.204 -3.964 8.399 1.00 94.75 89 GLN A CA 1
ATOM 703 C C . GLN A 1 89 ? -0.570 -5.324 8.122 1.00 94.75 89 GLN A C 1
ATOM 705 O O . GLN A 1 89 ? 0.591 -5.399 7.719 1.00 94.75 89 GLN A O 1
ATOM 710 N N . VAL A 1 90 ? -1.313 -6.396 8.373 1.00 94.44 90 VAL A N 1
ATOM 711 C CA . VAL A 1 90 ? -0.876 -7.772 8.113 1.00 94.44 90 VAL A CA 1
ATOM 712 C C . VAL A 1 90 ? -1.882 -8.416 7.176 1.00 94.44 90 VAL A C 1
ATOM 714 O O . VAL A 1 90 ? -3.072 -8.377 7.457 1.00 94.44 90 VAL A O 1
ATOM 717 N N . TRP A 1 91 ? -1.413 -9.010 6.081 1.00 92.44 91 TRP A N 1
ATOM 718 C CA . TRP A 1 91 ? -2.253 -9.722 5.119 1.00 92.44 91 TRP A CA 1
ATOM 719 C C . TRP A 1 91 ? -1.821 -11.182 5.036 1.00 92.44 91 TRP A C 1
ATOM 721 O O . TRP A 1 91 ? -0.637 -11.470 4.878 1.00 92.44 91 TRP A O 1
ATOM 731 N N . ASN A 1 92 ? -2.786 -12.090 5.131 1.00 90.69 92 ASN A N 1
ATOM 732 C CA . ASN A 1 92 ? -2.603 -13.528 5.005 1.00 90.69 92 ASN A CA 1
ATOM 733 C C . ASN A 1 92 ? -3.356 -14.015 3.771 1.00 90.69 92 ASN A C 1
ATOM 735 O O . ASN A 1 92 ? -4.491 -13.600 3.533 1.00 90.69 92 ASN A O 1
ATOM 739 N N . VAL A 1 93 ? -2.720 -14.895 3.006 1.00 89.12 93 VAL A N 1
ATOM 740 C CA . VAL A 1 93 ? -3.312 -15.545 1.838 1.00 89.12 93 VAL A CA 1
ATOM 741 C C . VAL A 1 93 ? -3.479 -17.014 2.177 1.00 89.12 93 VAL A C 1
ATOM 743 O O . VAL A 1 93 ? -2.496 -17.724 2.373 1.00 89.12 93 VAL A O 1
ATOM 746 N N . ASP A 1 94 ? -4.722 -17.464 2.249 1.00 84.75 94 ASP A N 1
ATOM 747 C CA . ASP A 1 94 ? -5.066 -18.856 2.472 1.00 84.75 94 ASP A CA 1
ATOM 748 C C . ASP A 1 94 ? -5.506 -19.481 1.141 1.00 84.75 94 ASP A C 1
ATOM 750 O O . ASP A 1 94 ? -6.444 -19.012 0.491 1.00 84.75 94 ASP A O 1
ATOM 754 N N . MET A 1 95 ? -4.831 -20.559 0.737 1.00 76.94 95 MET A N 1
ATOM 755 C CA . MET A 1 95 ? -5.246 -21.412 -0.380 1.00 76.94 95 MET A CA 1
ATOM 756 C C . MET A 1 95 ? -6.038 -22.607 0.164 1.00 76.94 95 MET A C 1
ATOM 758 O O . MET A 1 95 ? -5.435 -23.519 0.740 1.00 76.94 95 MET A O 1
ATOM 762 N N . PRO A 1 96 ? -7.370 -22.657 -0.011 1.00 65.06 96 PRO A N 1
ATOM 763 C CA . PRO A 1 96 ? -8.124 -23.865 0.289 1.00 65.06 96 PRO A CA 1
ATOM 764 C C . PRO A 1 96 ? -7.706 -24.966 -0.701 1.00 65.06 96 PRO A C 1
ATOM 766 O O . PRO A 1 96 ? -8.005 -24.878 -1.888 1.00 65.06 96 PRO A O 1
ATOM 769 N N . GLY A 1 97 ? -6.972 -25.980 -0.222 1.00 62.34 97 GLY A N 1
ATOM 770 C CA . GLY A 1 97 ? -6.572 -27.151 -1.023 1.00 62.34 97 GLY A CA 1
ATOM 771 C C . GLY A 1 97 ? -5.090 -27.549 -0.985 1.00 62.34 97 GL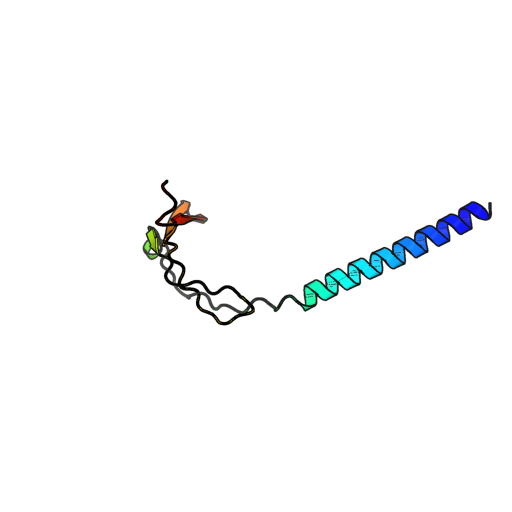Y A C 1
ATOM 772 O O . GLY A 1 97 ? -4.755 -28.597 -1.521 1.00 62.34 97 GLY A O 1
ATOM 773 N N . MET A 1 98 ? -4.208 -26.777 -0.335 1.00 54.31 98 MET A N 1
ATOM 774 C CA . MET A 1 98 ? -2.790 -27.146 -0.116 1.00 54.31 98 MET A CA 1
ATOM 775 C C . MET A 1 98 ? -2.480 -27.593 1.328 1.00 54.31 98 MET A C 1
ATOM 777 O O . MET A 1 98 ? -1.342 -27.512 1.778 1.00 54.31 98 MET A O 1
ATOM 781 N N . MET A 1 99 ? -3.483 -28.077 2.067 1.00 49.00 99 MET A N 1
ATOM 782 C CA . MET A 1 99 ? -3.242 -28.959 3.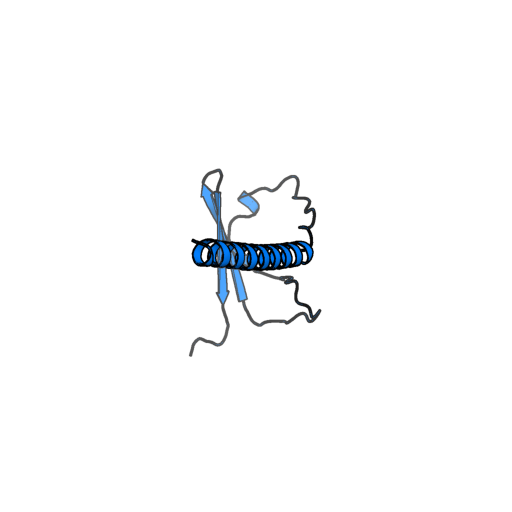215 1.00 49.00 99 MET A CA 1
ATOM 783 C C . MET A 1 99 ? -3.339 -30.399 2.709 1.00 49.00 99 MET A C 1
ATOM 785 O O . MET A 1 99 ? -4.428 -30.971 2.673 1.00 49.00 99 MET A O 1
ATOM 789 N N . GLY A 1 100 ? -2.208 -30.917 2.232 1.00 44.75 100 GLY A N 1
ATOM 790 C CA . GLY A 1 100 ? -1.967 -32.340 1.996 1.00 44.75 100 GLY A CA 1
ATOM 791 C C . GLY A 1 100 ? -1.046 -32.880 3.074 1.00 44.75 100 GLY A C 1
ATOM 792 O O . GLY A 1 100 ? -0.060 -32.171 3.379 1.00 44.75 100 GLY A O 1
#

Radius of gyration: 25.81 Å; chains: 1; bounding box: 68×47×45 Å